Protein AF-A0A9E6CQQ3-F1 (afdb_monomer_lite)

Sequence (70 aa):
MQILTTEEIKQDIEGFQARIDAARKKLAMLPGGRLAYPEHKKREMHRRQLESEIEHVHKLIGYATEALQP

Structure (mmCIF, N/CA/C/O backbone):
data_AF-A0A9E6CQQ3-F1
#
_entry.id   AF-A0A9E6CQQ3-F1
#
loop_
_atom_site.group_PDB
_atom_site.id
_atom_site.type_symbol
_atom_site.label_atom_id
_atom_site.label_alt_id
_atom_site.label_comp_id
_atom_site.label_asym_id
_atom_site.label_entity_id
_atom_site.label_seq_id
_atom_site.pdbx_PDB_ins_code
_atom_site.Cartn_x
_atom_site.Cartn_y
_atom_site.Cartn_z
_atom_site.occupancy
_atom_site.B_iso_or_equiv
_atom_site.auth_seq_id
_atom_site.auth_comp_id
_atom_site.auth_asym_id
_atom_site.auth_atom_id
_atom_site.pdbx_PDB_model_num
ATOM 1 N N . MET A 1 1 ? -6.910 19.267 23.281 1.00 44.91 1 MET A N 1
ATOM 2 C CA . MET A 1 1 ? -6.686 17.917 22.728 1.00 44.91 1 MET A CA 1
ATOM 3 C C . MET A 1 1 ? -8.019 17.434 22.190 1.00 44.91 1 MET A C 1
ATOM 5 O O . MET A 1 1 ? -8.930 17.267 22.988 1.00 44.91 1 MET A O 1
ATOM 9 N N . GLN A 1 2 ? -8.178 17.332 20.868 1.00 54.56 2 GLN A N 1
ATOM 10 C CA . GLN A 1 2 ? -9.333 16.633 20.299 1.00 54.56 2 GLN A CA 1
ATOM 11 C C . GLN A 1 2 ? -9.105 15.143 20.542 1.00 54.56 2 GLN A C 1
ATOM 13 O O . GLN A 1 2 ? -8.084 14.601 20.126 1.00 54.56 2 GLN A O 1
ATOM 18 N N . ILE A 1 3 ? -9.995 14.523 21.310 1.00 65.31 3 ILE A N 1
ATOM 19 C CA . ILE A 1 3 ? -10.015 13.073 21.476 1.00 65.31 3 ILE A CA 1
ATOM 20 C C . ILE A 1 3 ? -10.646 12.546 20.193 1.00 65.31 3 ILE A C 1
ATOM 22 O O . ILE A 1 3 ? -11.821 12.815 19.956 1.00 65.31 3 ILE A O 1
ATOM 26 N N . LEU A 1 4 ? -9.854 11.874 19.356 1.00 70.19 4 LEU A N 1
ATOM 27 C CA . LEU A 1 4 ? -10.379 11.147 18.204 1.00 70.19 4 LEU A CA 1
ATOM 28 C C . LEU A 1 4 ? -11.393 10.127 18.715 1.00 70.19 4 LEU A C 1
ATOM 30 O O . LEU A 1 4 ? -11.096 9.320 19.600 1.00 70.19 4 LEU A O 1
ATOM 34 N N . THR A 1 5 ? -12.604 10.198 18.187 1.00 84.06 5 THR A N 1
ATOM 35 C CA . THR A 1 5 ? -13.651 9.236 18.495 1.00 84.06 5 THR A CA 1
ATOM 36 C C . THR A 1 5 ? -13.332 7.898 17.837 1.00 84.06 5 THR A C 1
ATOM 38 O O . THR A 1 5 ? -12.680 7.811 16.796 1.00 84.06 5 THR A O 1
ATOM 41 N N . THR A 1 6 ? -13.833 6.817 18.427 1.00 85.12 6 THR A N 1
ATOM 42 C CA . THR A 1 6 ? -13.738 5.466 17.857 1.00 85.12 6 THR A CA 1
ATOM 43 C C . THR A 1 6 ? -14.277 5.406 16.419 1.00 85.12 6 THR A C 1
ATOM 45 O O . THR A 1 6 ? -13.794 4.611 15.617 1.00 85.12 6 THR A O 1
ATOM 48 N N . GLU A 1 7 ? -15.275 6.229 16.081 1.00 86.50 7 GLU A N 1
ATOM 49 C CA . GLU A 1 7 ? -15.840 6.318 14.730 1.00 86.50 7 GLU A CA 1
ATOM 50 C C . GLU A 1 7 ? -14.870 6.960 13.733 1.00 86.50 7 GLU A C 1
ATOM 52 O O . GLU A 1 7 ? -14.695 6.421 12.642 1.00 86.50 7 GLU A O 1
ATOM 57 N N . GLU A 1 8 ? -14.180 8.036 14.119 1.00 88.69 8 GLU A N 1
ATOM 58 C CA . GLU A 1 8 ? -13.148 8.672 13.286 1.00 88.69 8 GLU A CA 1
ATOM 59 C C . GLU A 1 8 ? -11.989 7.710 13.007 1.00 88.69 8 GLU A C 1
ATOM 61 O O . GLU A 1 8 ? -11.582 7.545 11.859 1.00 88.69 8 GLU A O 1
ATOM 66 N N . ILE A 1 9 ? -11.526 6.977 14.025 1.00 86.81 9 ILE A N 1
ATOM 67 C CA . ILE A 1 9 ? -10.440 5.999 13.856 1.00 86.81 9 ILE A CA 1
ATOM 68 C C . ILE A 1 9 ? -10.859 4.866 12.902 1.00 86.81 9 ILE A C 1
ATOM 70 O O . ILE A 1 9 ? -10.058 4.400 12.090 1.00 86.81 9 ILE A O 1
ATOM 74 N N . LYS A 1 10 ? -12.123 4.424 12.950 1.00 89.50 10 LYS A N 1
ATOM 75 C CA . LYS A 1 10 ? -12.647 3.425 12.003 1.00 89.50 10 LYS A CA 1
ATOM 76 C C . LYS A 1 10 ? -12.715 3.965 10.574 1.00 89.50 10 LYS A C 1
ATOM 78 O O . LYS A 1 10 ? -12.320 3.251 9.654 1.00 89.50 10 LYS A O 1
ATOM 83 N N . GLN A 1 11 ? -13.168 5.205 10.389 1.00 91.88 11 GLN A N 1
ATOM 84 C CA . GLN A 1 11 ? -13.182 5.855 9.073 1.00 91.88 11 GLN A CA 1
ATOM 85 C C . GLN A 1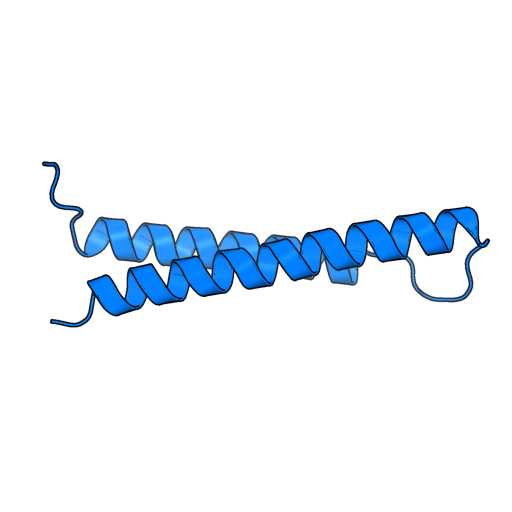 11 ? -11.769 5.994 8.496 1.00 91.88 11 GLN A C 1
ATOM 87 O O . GLN A 1 11 ? -11.560 5.733 7.310 1.00 91.88 11 GLN A O 1
ATOM 92 N N . ASP A 1 12 ? -10.785 6.323 9.333 1.00 91.06 12 ASP A N 1
ATOM 93 C CA . ASP A 1 12 ? -9.383 6.384 8.921 1.00 91.06 12 ASP A CA 1
ATOM 94 C C . ASP A 1 12 ? -8.866 5.015 8.464 1.00 91.06 12 ASP A C 1
ATOM 96 O O . ASP A 1 12 ? -8.238 4.916 7.408 1.00 91.06 12 ASP A O 1
ATOM 100 N N . ILE A 1 13 ? -9.177 3.939 9.199 1.00 92.25 13 ILE A N 1
ATOM 101 C CA . ILE A 1 13 ? -8.816 2.565 8.807 1.00 92.25 13 ILE A CA 1
ATOM 102 C C . ILE A 1 13 ? -9.425 2.204 7.446 1.00 92.25 13 ILE A C 1
ATOM 104 O O . ILE A 1 13 ? -8.720 1.667 6.588 1.00 92.25 13 ILE A O 1
ATOM 108 N N . GLU A 1 14 ? -10.700 2.521 7.211 1.00 94.19 14 GLU A N 1
ATOM 109 C CA . GLU A 1 14 ? -11.346 2.294 5.912 1.00 94.19 14 GLU A CA 1
ATOM 110 C C . GLU A 1 14 ? -10.670 3.099 4.791 1.00 94.19 14 GLU A C 1
ATOM 112 O O . GLU A 1 14 ? -10.377 2.559 3.717 1.00 94.19 14 GLU A O 1
ATOM 117 N N . GLY A 1 15 ? -10.343 4.368 5.047 1.00 94.31 15 GLY A N 1
ATOM 118 C CA . GLY A 1 15 ? -9.612 5.220 4.110 1.00 94.31 15 GLY A CA 1
ATOM 119 C C . GLY A 1 15 ? -8.221 4.671 3.780 1.00 94.31 15 GLY A C 1
ATOM 120 O O . GLY A 1 15 ? -7.813 4.632 2.614 1.00 94.31 15 GLY A O 1
ATOM 121 N N . PHE A 1 16 ? -7.493 4.183 4.782 1.00 94.25 16 PHE A N 1
ATOM 122 C CA . PHE A 1 16 ? -6.202 3.522 4.605 1.00 94.25 16 PHE A CA 1
ATOM 123 C C . PHE A 1 16 ? -6.325 2.228 3.799 1.00 94.25 16 PHE A C 1
ATOM 125 O O . PHE A 1 16 ? -5.521 1.992 2.891 1.00 94.25 16 PHE A O 1
ATOM 132 N N . GLN A 1 17 ? -7.357 1.424 4.048 1.00 94.00 17 GLN A N 1
ATOM 133 C CA . GLN A 1 17 ? -7.608 0.206 3.283 1.00 94.00 17 GLN A CA 1
ATOM 134 C C . GLN A 1 17 ? -7.867 0.519 1.801 1.00 94.00 17 GLN A C 1
ATOM 136 O O . GLN A 1 17 ? -7.257 -0.097 0.923 1.00 94.00 17 GLN A O 1
ATOM 141 N N . ALA A 1 18 ? -8.666 1.549 1.508 1.00 95.56 18 ALA A N 1
ATOM 142 C CA . ALA A 1 18 ? -8.908 2.003 0.139 1.00 95.56 18 ALA A CA 1
ATOM 143 C C . ALA A 1 18 ? -7.619 2.469 -0.566 1.00 95.56 18 ALA A C 1
ATOM 145 O O . ALA A 1 18 ? -7.425 2.206 -1.759 1.00 95.56 18 ALA A O 1
ATOM 146 N N . ARG A 1 19 ? -6.698 3.122 0.159 1.00 94.25 19 ARG A N 1
ATOM 147 C CA . ARG A 1 19 ? -5.380 3.513 -0.374 1.00 94.25 19 ARG A CA 1
ATOM 148 C C . ARG A 1 19 ? -4.516 2.303 -0.722 1.00 94.25 19 ARG A C 1
ATOM 150 O O . ARG A 1 19 ? -3.915 2.290 -1.799 1.00 94.25 19 ARG A O 1
ATOM 157 N N . ILE A 1 20 ? -4.487 1.283 0.137 1.00 95.06 20 ILE A N 1
ATOM 158 C CA . ILE A 1 20 ? -3.785 0.019 -0.140 1.00 95.06 20 ILE A CA 1
ATOM 159 C C . ILE A 1 20 ? -4.349 -0.631 -1.403 1.00 95.06 20 ILE A C 1
ATOM 161 O O . ILE A 1 20 ? -3.587 -1.026 -2.288 1.00 95.06 20 ILE A O 1
ATOM 165 N N . ASP A 1 21 ? -5.672 -0.699 -1.534 1.00 96.19 21 ASP A N 1
ATOM 166 C CA . ASP A 1 21 ? -6.312 -1.307 -2.702 1.00 96.19 21 ASP A CA 1
ATOM 167 C C . ASP A 1 21 ? -6.007 -0.535 -3.990 1.00 96.19 21 ASP A C 1
ATOM 169 O O . ASP A 1 21 ? -5.740 -1.136 -5.035 1.00 96.19 21 ASP A O 1
ATOM 173 N N . ALA A 1 22 ? -5.966 0.797 -3.928 1.00 95.69 22 ALA A N 1
ATOM 174 C CA . ALA A 1 22 ? -5.560 1.627 -5.056 1.00 95.69 22 ALA A CA 1
ATOM 175 C C . ALA A 1 22 ? -4.091 1.3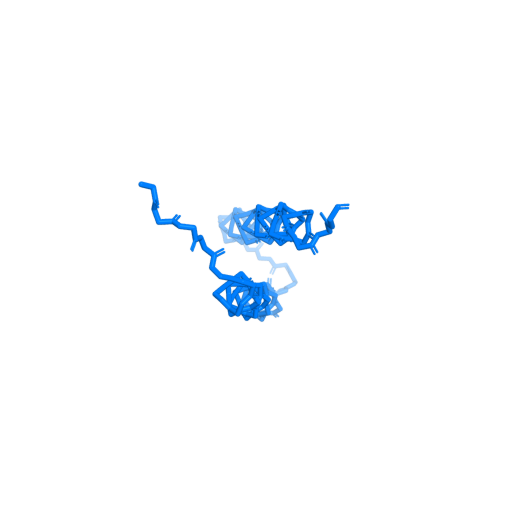83 -5.452 1.00 95.69 22 ALA A C 1
ATOM 177 O O . ALA A 1 22 ? -3.788 1.250 -6.641 1.00 95.69 22 ALA A O 1
ATOM 178 N N . ALA A 1 23 ? -3.180 1.280 -4.481 1.00 94.44 23 ALA A N 1
ATOM 179 C CA . ALA A 1 23 ? -1.771 0.980 -4.733 1.00 94.44 23 ALA A CA 1
ATOM 180 C C . ALA A 1 23 ? -1.578 -0.428 -5.324 1.00 94.44 23 ALA A C 1
ATOM 182 O O . ALA A 1 23 ? -0.834 -0.596 -6.292 1.00 94.44 23 ALA A O 1
ATOM 183 N N . ARG A 1 24 ? -2.320 -1.429 -4.831 1.00 94.94 24 ARG A N 1
ATOM 184 C CA . ARG A 1 24 ? -2.336 -2.796 -5.386 1.00 94.94 24 ARG A CA 1
ATOM 185 C C . ARG A 1 24 ? -2.845 -2.830 -6.825 1.00 94.94 24 ARG A C 1
ATOM 187 O O . ARG A 1 24 ? -2.243 -3.493 -7.666 1.00 94.94 24 ARG A O 1
ATOM 194 N N . LYS A 1 25 ? -3.903 -2.075 -7.142 1.00 96.56 25 LYS A N 1
ATOM 195 C CA . LYS A 1 25 ? -4.387 -1.927 -8.526 1.00 96.56 25 LYS A CA 1
ATOM 196 C C . LYS A 1 25 ? -3.314 -1.325 -9.432 1.00 96.56 25 LYS A C 1
ATOM 198 O O . LYS A 1 25 ? -3.078 -1.850 -10.515 1.00 96.56 25 LYS A O 1
ATOM 203 N N . LYS A 1 26 ? -2.615 -0.277 -8.980 1.00 94.88 26 LYS A N 1
ATOM 204 C CA . LYS A 1 26 ? -1.498 0.324 -9.733 1.00 94.88 26 LYS A CA 1
ATOM 205 C C . LYS A 1 26 ? -0.350 -0.666 -9.950 1.00 94.88 26 LYS A C 1
ATOM 207 O O . LYS A 1 26 ? 0.187 -0.711 -11.051 1.00 94.88 26 LYS A O 1
ATOM 212 N N . LEU A 1 27 ? -0.008 -1.478 -8.945 1.00 93.56 27 LEU A N 1
ATOM 213 C CA . LEU A 1 27 ? 0.996 -2.542 -9.073 1.00 93.56 27 LEU A CA 1
ATOM 214 C C . LEU A 1 27 ? 0.603 -3.569 -10.139 1.00 93.56 27 LEU A C 1
ATOM 216 O O . LEU A 1 27 ? 1.428 -3.918 -10.978 1.00 93.56 27 LEU A O 1
ATOM 220 N N . ALA A 1 28 ? -0.658 -4.007 -10.141 1.00 93.69 28 ALA A N 1
ATOM 221 C CA . ALA A 1 28 ? -1.173 -4.955 -11.128 1.00 93.69 28 ALA A CA 1
ATOM 222 C C . ALA A 1 28 ? -1.187 -4.391 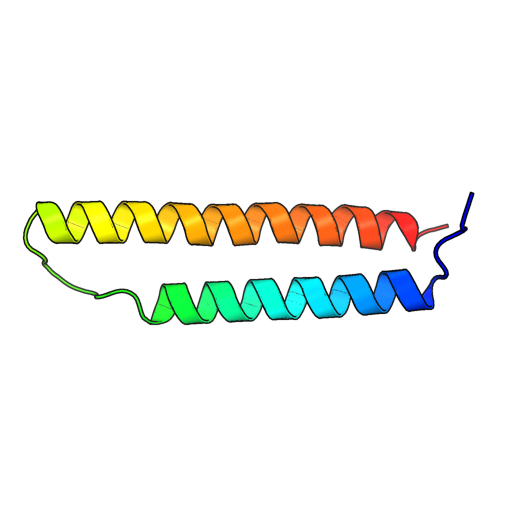-12.562 1.00 93.69 28 ALA A C 1
ATOM 224 O O . ALA A 1 28 ? -1.116 -5.153 -13.521 1.00 93.69 28 ALA A O 1
ATOM 225 N N . MET A 1 29 ? -1.254 -3.064 -12.713 1.00 94.56 29 MET A N 1
ATOM 226 C CA . MET A 1 29 ? -1.201 -2.375 -14.008 1.00 94.56 29 MET A CA 1
ATOM 227 C C . MET A 1 29 ? 0.225 -2.137 -14.526 1.00 94.56 29 MET A C 1
ATOM 229 O O . MET A 1 29 ? 0.386 -1.649 -15.646 1.00 94.56 29 MET A O 1
ATOM 233 N N . LEU A 1 30 ? 1.270 -2.439 -13.744 1.00 92.25 30 LEU A N 1
ATOM 234 C CA . LEU A 1 30 ? 2.644 -2.248 -14.205 1.00 92.25 30 LEU A CA 1
ATOM 235 C C . LEU A 1 30 ? 2.970 -3.189 -15.379 1.00 92.25 30 LEU A C 1
ATOM 237 O O . LEU A 1 30 ? 2.573 -4.355 -15.371 1.00 92.25 30 LEU A O 1
ATOM 241 N N . PRO A 1 31 ? 3.740 -2.718 -16.378 1.00 90.31 31 PRO A N 1
ATOM 242 C CA . PRO A 1 31 ? 4.051 -3.511 -17.560 1.00 90.31 31 PRO A CA 1
ATOM 243 C C . PRO A 1 31 ? 4.859 -4.768 -17.204 1.00 90.31 31 PRO A C 1
ATOM 245 O O . PRO A 1 31 ? 5.979 -4.700 -16.679 1.00 90.31 31 PRO A O 1
ATOM 248 N N . GLY A 1 32 ? 4.284 -5.928 -17.517 1.00 87.62 32 GLY A N 1
ATOM 249 C CA . GLY A 1 32 ? 4.943 -7.226 -17.406 1.00 87.62 32 GLY A CA 1
ATOM 250 C C . GLY A 1 32 ? 5.929 -7.495 -18.548 1.00 87.62 32 GLY A C 1
ATOM 251 O O . GLY A 1 32 ? 5.995 -6.766 -19.534 1.00 87.62 32 GLY A O 1
ATOM 252 N N . GLY A 1 33 ? 6.695 -8.580 -18.420 1.00 90.62 33 GLY A N 1
ATOM 253 C CA . GLY A 1 33 ? 7.582 -9.061 -19.483 1.00 90.62 33 GLY A CA 1
ATOM 254 C C . GLY A 1 33 ? 8.931 -8.340 -19.586 1.00 90.62 33 GLY A C 1
ATOM 255 O O . GLY A 1 33 ? 9.373 -7.639 -18.666 1.00 90.62 33 GLY A O 1
ATOM 256 N N . ARG A 1 34 ? 9.624 -8.590 -20.707 1.00 90.88 34 ARG A N 1
ATOM 257 C CA . ARG A 1 34 ? 10.920 -7.976 -21.025 1.00 90.88 34 ARG A CA 1
ATOM 258 C C . ARG A 1 34 ? 10.701 -6.554 -21.528 1.00 90.88 34 ARG A C 1
ATOM 260 O O . ARG A 1 34 ? 10.004 -6.344 -22.510 1.00 90.88 34 ARG A O 1
ATOM 267 N N . LEU A 1 35 ? 11.354 -5.611 -20.864 1.00 93.06 35 LEU A N 1
ATOM 268 C CA . LEU A 1 35 ? 11.385 -4.197 -21.221 1.00 93.06 35 LEU A CA 1
ATOM 269 C C . LEU A 1 35 ? 12.827 -3.797 -21.526 1.00 93.06 35 LEU A C 1
ATOM 271 O O . LEU A 1 35 ? 13.764 -4.437 -21.033 1.00 93.06 35 LEU A O 1
ATOM 275 N N . ALA A 1 36 ?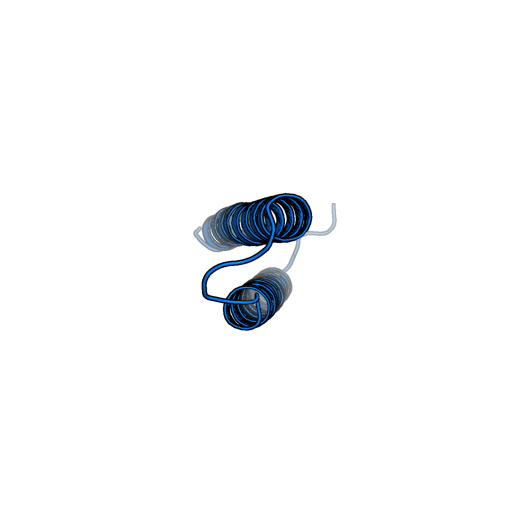 13.020 -2.714 -22.278 1.00 94.94 36 ALA A N 1
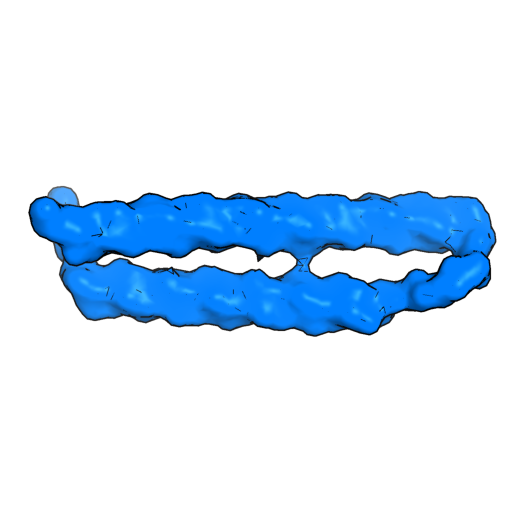ATOM 276 C CA . ALA A 1 36 ? 14.339 -2.107 -22.379 1.00 94.94 36 ALA A CA 1
ATOM 277 C C . ALA A 1 36 ? 14.815 -1.684 -20.978 1.00 94.94 36 ALA A C 1
ATOM 279 O O . ALA A 1 36 ? 14.018 -1.251 -20.143 1.00 94.94 36 ALA A O 1
ATOM 280 N N . TYR A 1 37 ? 16.120 -1.779 -20.712 1.00 93.75 37 TYR A N 1
ATOM 281 C CA . TYR A 1 37 ? 16.696 -1.440 -19.405 1.00 93.75 37 TYR A CA 1
ATOM 282 C C . TYR A 1 37 ? 16.194 -0.114 -18.783 1.00 93.75 37 TYR A C 1
ATOM 284 O O . TYR A 1 37 ? 15.851 -0.127 -17.596 1.00 93.75 37 TYR A O 1
ATOM 292 N N . PRO A 1 38 ? 16.083 1.019 -19.514 1.00 94.31 38 PRO A N 1
ATOM 293 C CA . PRO A 1 38 ? 15.562 2.254 -18.922 1.00 94.31 38 PRO A CA 1
ATOM 294 C C . PRO A 1 38 ? 14.102 2.135 -18.457 1.00 94.31 38 PRO A C 1
ATOM 296 O O . PRO A 1 38 ? 13.753 2.647 -17.393 1.00 94.31 38 PRO A O 1
ATOM 299 N N . GLU A 1 39 ? 13.251 1.443 -19.211 1.00 93.69 39 GLU A N 1
ATOM 300 C CA . GLU A 1 39 ? 11.841 1.225 -18.868 1.00 93.69 39 GLU A CA 1
ATOM 301 C C . GLU A 1 39 ? 11.693 0.221 -17.726 1.00 93.69 39 GLU A C 1
ATOM 303 O O . GLU A 1 39 ? 10.924 0.450 -16.793 1.00 93.69 39 GLU A O 1
ATOM 308 N N . HIS A 1 40 ? 12.506 -0.837 -17.739 1.00 95.12 40 HIS A N 1
ATOM 309 C CA . HIS A 1 40 ? 12.621 -1.781 -16.634 1.00 95.12 40 HIS A CA 1
ATOM 310 C C . HIS A 1 40 ? 12.987 -1.060 -15.331 1.00 95.12 40 HIS A C 1
ATOM 312 O O . HIS A 1 40 ? 12.314 -1.230 -14.319 1.00 95.12 40 HIS A O 1
ATOM 318 N N . LYS A 1 41 ? 14.013 -0.199 -15.348 1.00 95.38 41 LYS A N 1
ATOM 319 C CA . LYS A 1 41 ? 14.440 0.557 -14.160 1.00 95.38 41 LYS A CA 1
ATOM 320 C C . LYS A 1 41 ? 13.338 1.486 -13.641 1.00 95.38 41 LYS A C 1
ATOM 322 O O . LYS A 1 41 ? 13.128 1.550 -12.431 1.00 95.38 41 LYS A O 1
ATOM 327 N N . LYS A 1 42 ? 12.615 2.176 -14.532 1.00 94.62 42 LYS A N 1
ATOM 328 C CA . LYS A 1 42 ? 11.460 3.014 -14.159 1.00 94.62 42 LYS A CA 1
ATOM 329 C C . LYS A 1 42 ? 10.346 2.186 -13.517 1.00 94.62 42 LYS A C 1
ATOM 331 O O . LYS A 1 42 ? 9.839 2.573 -12.467 1.00 94.62 42 LYS A O 1
ATOM 336 N N . ARG A 1 43 ? 10.011 1.029 -14.099 1.00 94.62 43 ARG A N 1
ATOM 337 C CA . ARG A 1 43 ? 9.027 0.096 -13.534 1.00 94.62 43 ARG A CA 1
ATOM 338 C C . ARG A 1 43 ? 9.433 -0.370 -12.140 1.00 94.62 43 ARG A C 1
ATOM 340 O O . ARG A 1 43 ? 8.616 -0.318 -11.232 1.00 94.62 43 ARG A O 1
ATOM 347 N N . GLU A 1 44 ? 10.681 -0.798 -11.962 1.00 95.94 44 GLU A N 1
ATOM 348 C CA . GLU A 1 44 ? 11.188 -1.264 -10.666 1.00 95.94 44 GLU A CA 1
ATOM 349 C C . GLU A 1 44 ? 11.130 -0.175 -9.595 1.00 95.94 44 GLU A C 1
ATOM 351 O O . GLU A 1 44 ? 10.765 -0.444 -8.453 1.00 95.94 44 GLU A O 1
ATOM 356 N N . MET A 1 45 ? 11.443 1.066 -9.964 1.00 96.38 45 MET A N 1
ATOM 357 C CA . MET A 1 45 ? 11.327 2.208 -9.063 1.00 96.38 45 MET A CA 1
ATOM 358 C C . MET A 1 45 ? 9.869 2.461 -8.655 1.00 96.38 45 MET A C 1
ATOM 360 O O . MET A 1 45 ? 9.592 2.566 -7.464 1.00 96.38 45 MET A O 1
ATOM 364 N N . HIS A 1 46 ? 8.936 2.504 -9.613 1.00 95.00 46 HIS A N 1
ATOM 365 C CA . HIS A 1 46 ? 7.508 2.663 -9.312 1.00 95.00 46 HIS A CA 1
ATOM 366 C C . HIS A 1 46 ? 6.959 1.508 -8.473 1.00 95.00 46 HIS A C 1
ATOM 368 O O . HIS A 1 46 ? 6.193 1.740 -7.542 1.00 95.00 46 HIS A O 1
ATOM 374 N N . ARG A 1 47 ? 7.380 0.271 -8.759 1.00 96.12 47 ARG A N 1
ATOM 375 C CA . ARG A 1 47 ? 7.012 -0.905 -7.967 1.00 96.12 47 ARG A CA 1
ATOM 376 C C . ARG A 1 47 ? 7.416 -0.728 -6.506 1.00 96.12 47 ARG A C 1
ATOM 378 O O . ARG A 1 47 ? 6.557 -0.807 -5.638 1.00 96.12 47 ARG A O 1
ATOM 385 N N . ARG A 1 48 ? 8.685 -0.392 -6.249 1.00 96.75 48 ARG A N 1
ATOM 386 C CA . ARG A 1 48 ? 9.194 -0.165 -4.886 1.00 96.75 48 ARG A CA 1
ATOM 387 C C . ARG A 1 48 ? 8.473 0.970 -4.167 1.00 96.75 48 ARG A C 1
ATOM 389 O O . ARG A 1 48 ? 8.227 0.867 -2.973 1.00 96.75 48 ARG A O 1
ATOM 396 N N . GLN A 1 49 ? 8.135 2.047 -4.876 1.00 96.25 49 GLN A N 1
ATOM 397 C CA . GLN A 1 49 ? 7.376 3.160 -4.297 1.00 96.25 49 GLN A CA 1
ATOM 398 C C . GLN A 1 49 ? 5.979 2.720 -3.850 1.00 96.25 49 GLN A C 1
ATOM 400 O O . GLN A 1 49 ? 5.578 3.027 -2.733 1.00 96.25 49 GLN A O 1
ATOM 405 N N . LEU A 1 50 ? 5.265 1.966 -4.689 1.00 94.94 50 LEU A N 1
ATOM 406 C CA . LEU A 1 50 ? 3.933 1.454 -4.359 1.00 94.94 50 LEU A CA 1
ATOM 407 C C . LEU A 1 50 ? 3.978 0.410 -3.234 1.00 94.94 50 LEU A C 1
ATOM 409 O O . LEU A 1 50 ? 3.139 0.444 -2.340 1.00 94.94 50 LEU A O 1
ATOM 413 N N . GLU A 1 51 ? 4.963 -0.491 -3.245 1.00 96.56 51 GLU A N 1
ATOM 414 C CA . GLU A 1 51 ? 5.185 -1.463 -2.163 1.00 96.56 51 GLU A CA 1
ATOM 415 C C . GLU A 1 51 ? 5.488 -0.757 -0.833 1.00 96.56 51 GLU A C 1
ATOM 417 O O . GLU A 1 51 ? 4.905 -1.101 0.195 1.00 96.56 51 GLU A O 1
ATOM 422 N N . SER A 1 52 ? 6.330 0.280 -0.858 1.00 96.44 52 SER A N 1
ATOM 423 C CA . SER A 1 52 ? 6.643 1.090 0.322 1.00 96.44 52 SER A CA 1
ATOM 424 C C . SER A 1 52 ? 5.433 1.876 0.832 1.00 96.44 52 SER A C 1
ATOM 426 O O . SER A 1 52 ? 5.241 1.962 2.044 1.00 96.44 52 SER A O 1
ATOM 428 N N . GLU A 1 53 ? 4.590 2.411 -0.060 1.00 94.44 53 GLU A N 1
ATOM 429 C CA . GLU A 1 53 ? 3.332 3.055 0.335 1.00 94.44 53 GLU A CA 1
ATOM 430 C C . GLU A 1 53 ? 2.402 2.054 1.030 1.00 94.44 53 GLU A C 1
ATOM 432 O O . GLU A 1 53 ? 1.871 2.358 2.096 1.00 94.44 53 GLU A O 1
ATOM 437 N N . ILE A 1 54 ? 2.244 0.848 0.478 1.00 95.56 54 ILE A N 1
ATOM 438 C CA . ILE A 1 54 ? 1.418 -0.208 1.082 1.00 95.56 54 ILE A CA 1
ATOM 439 C C . ILE A 1 54 ? 1.932 -0.571 2.477 1.00 95.56 54 ILE A C 1
ATOM 441 O O . ILE A 1 54 ? 1.139 -0.649 3.414 1.00 95.56 54 ILE A O 1
ATOM 445 N N . GLU A 1 55 ? 3.243 -0.764 2.640 1.00 96.56 55 GLU A N 1
ATOM 446 C CA . GLU A 1 55 ? 3.839 -1.071 3.945 1.00 96.56 55 GLU A CA 1
ATOM 447 C C . GLU A 1 55 ? 3.608 0.063 4.950 1.00 96.56 55 GLU A C 1
ATOM 449 O O . GLU A 1 55 ? 3.216 -0.179 6.093 1.00 96.56 55 GLU A O 1
ATOM 454 N N . HIS A 1 56 ? 3.819 1.310 4.527 1.00 95.88 56 HIS A N 1
ATOM 455 C CA . HIS A 1 56 ? 3.605 2.474 5.377 1.00 95.88 56 HIS A CA 1
ATOM 456 C C . HIS A 1 56 ? 2.147 2.577 5.836 1.00 95.88 56 HIS A C 1
ATOM 458 O O . HIS A 1 56 ? 1.888 2.738 7.027 1.00 95.88 56 HIS A O 1
ATOM 464 N N . VAL A 1 57 ? 1.193 2.423 4.916 1.00 94.19 57 VAL A N 1
ATOM 465 C CA . VAL A 1 57 ? -0.237 2.485 5.237 1.00 94.19 57 VAL A CA 1
ATOM 466 C C . VAL A 1 57 ? -0.658 1.316 6.133 1.00 94.19 57 VAL A C 1
ATOM 468 O O . VAL A 1 57 ? -1.417 1.526 7.075 1.00 94.19 57 VAL A O 1
ATOM 471 N N . HIS A 1 58 ? -0.110 0.112 5.941 1.00 95.31 58 HIS A N 1
ATOM 472 C CA . HIS A 1 58 ? -0.341 -1.007 6.862 1.00 95.31 58 HIS A CA 1
ATOM 473 C C . HIS A 1 58 ? 0.098 -0.693 8.299 1.00 95.31 58 HIS A C 1
ATOM 475 O O . HIS A 1 58 ? -0.616 -1.048 9.236 1.00 95.31 58 HIS A O 1
ATOM 481 N N . LYS A 1 59 ? 1.229 0.001 8.491 1.00 95.50 59 LYS A N 1
ATOM 482 C CA . LYS A 1 59 ? 1.668 0.437 9.830 1.00 95.50 59 LYS A CA 1
ATOM 483 C C . LYS A 1 59 ? 0.683 1.426 10.455 1.00 95.50 59 LYS A C 1
ATOM 485 O O . LYS A 1 59 ? 0.369 1.290 11.631 1.00 95.50 59 LYS A O 1
ATOM 490 N N . LEU A 1 60 ? 0.154 2.368 9.669 1.00 93.12 60 LEU A N 1
ATOM 491 C CA . LEU A 1 60 ? -0.864 3.318 10.139 1.00 93.12 60 LEU A CA 1
ATOM 492 C C . LEU A 1 60 ? -2.149 2.613 10.584 1.00 93.12 60 LEU A C 1
ATOM 494 O O . LEU A 1 60 ? -2.690 2.950 11.633 1.00 93.12 60 LEU A O 1
ATOM 498 N N . ILE A 1 61 ? -2.597 1.601 9.835 1.00 92.06 61 ILE A N 1
ATOM 499 C CA . ILE A 1 61 ? -3.731 0.758 10.242 1.00 92.06 61 ILE A CA 1
ATOM 500 C C . ILE A 1 61 ? -3.421 0.034 11.554 1.00 92.06 61 ILE A C 1
ATOM 502 O O . ILE A 1 61 ? -4.290 -0.042 12.417 1.00 92.06 61 ILE A O 1
ATOM 506 N N . GLY A 1 62 ? -2.193 -0.466 11.724 1.00 92.00 62 GLY A N 1
ATOM 507 C CA . GLY A 1 62 ? -1.732 -1.066 12.978 1.00 92.00 62 GLY A CA 1
ATOM 508 C C . GLY A 1 62 ? -1.899 -0.115 14.162 1.00 92.00 62 GLY A C 1
ATOM 509 O O . GLY A 1 62 ? -2.612 -0.446 15.103 1.00 92.00 62 GLY A O 1
ATOM 510 N N . TYR A 1 63 ? -1.354 1.100 14.066 1.00 91.56 63 TYR A N 1
ATOM 511 C CA . TYR A 1 63 ? -1.480 2.114 15.122 1.00 91.56 63 TYR A CA 1
ATOM 512 C C . TYR A 1 63 ? -2.933 2.513 15.397 1.00 91.56 63 TYR A C 1
ATOM 514 O O . TYR A 1 63 ? -3.334 2.643 16.551 1.00 91.56 63 TYR A O 1
ATOM 522 N N . ALA A 1 64 ? -3.740 2.681 14.348 1.00 88.69 64 ALA A N 1
ATOM 523 C CA . ALA A 1 64 ? -5.161 2.981 14.487 1.00 88.69 64 ALA A CA 1
ATOM 524 C C . ALA A 1 64 ? -5.920 1.833 15.175 1.00 88.69 64 ALA A C 1
ATOM 526 O O . ALA A 1 64 ? -6.789 2.069 16.007 1.00 88.69 64 ALA A O 1
ATOM 527 N N . THR A 1 65 ? -5.564 0.584 14.872 1.00 89.75 65 THR A N 1
ATOM 528 C CA . THR A 1 65 ? -6.171 -0.602 15.490 1.00 89.75 65 THR A CA 1
ATOM 529 C C . THR A 1 65 ? -5.758 -0.743 16.953 1.00 89.75 65 THR A C 1
ATOM 531 O O . THR A 1 65 ? -6.605 -1.044 17.787 1.00 89.75 65 THR A O 1
ATOM 534 N N . GLU A 1 66 ? -4.490 -0.489 17.283 1.00 90.69 66 GLU A N 1
ATOM 535 C CA . GLU A 1 66 ? -3.999 -0.458 18.668 1.00 90.69 66 GLU A CA 1
ATOM 536 C C . GLU A 1 66 ? -4.730 0.610 19.491 1.00 90.69 66 GLU A C 1
ATOM 538 O O . GLU A 1 66 ? -5.145 0.334 20.610 1.00 90.69 66 GLU A O 1
ATOM 543 N N . ALA A 1 67 ? -4.991 1.789 18.918 1.00 86.62 67 ALA A N 1
ATOM 544 C CA . ALA A 1 67 ? -5.755 2.850 19.581 1.00 86.62 67 ALA A CA 1
ATOM 545 C C . ALA A 1 67 ? -7.232 2.488 19.848 1.00 86.62 67 ALA A C 1
ATOM 547 O O . ALA A 1 67 ? -7.881 3.125 20.676 1.00 86.62 67 ALA A O 1
ATOM 548 N N . LEU A 1 68 ? -7.774 1.484 19.149 1.00 84.44 68 LEU A N 1
ATOM 549 C CA . LEU A 1 68 ? -9.125 0.958 19.372 1.00 84.44 68 LEU A CA 1
ATOM 550 C C . LEU A 1 68 ? -9.174 -0.151 20.432 1.00 84.44 68 LEU A C 1
ATOM 552 O O . LEU A 1 68 ? -10.273 -0.532 20.844 1.00 84.44 68 LEU A O 1
ATOM 556 N N . GLN A 1 69 ? -8.027 -0.694 20.846 1.00 81.50 69 GLN A N 1
ATOM 557 C CA . GLN A 1 69 ? -7.951 -1.720 21.882 1.00 81.50 69 GLN A CA 1
ATOM 558 C C . GLN A 1 69 ? -7.776 -1.044 23.260 1.00 81.50 69 GLN A C 1
ATOM 560 O O . GLN A 1 69 ? -6.847 -0.255 23.418 1.00 81.50 69 GLN A O 1
ATOM 565 N N . PRO A 1 70 ? -8.689 -1.283 24.225 1.00 59.97 70 PRO A N 1
ATOM 566 C CA . PRO A 1 70 ? -8.667 -0.653 25.549 1.00 59.97 70 PRO A CA 1
ATOM 567 C C . PRO A 1 70 ? -7.572 -1.189 26.481 1.00 59.97 70 PRO A C 1
ATOM 569 O O . PRO A 1 70 ? -7.198 -2.378 26.347 1.00 59.97 70 PRO A O 1
#

pLDDT: mean 90.43, std 9.64, range [44.91, 9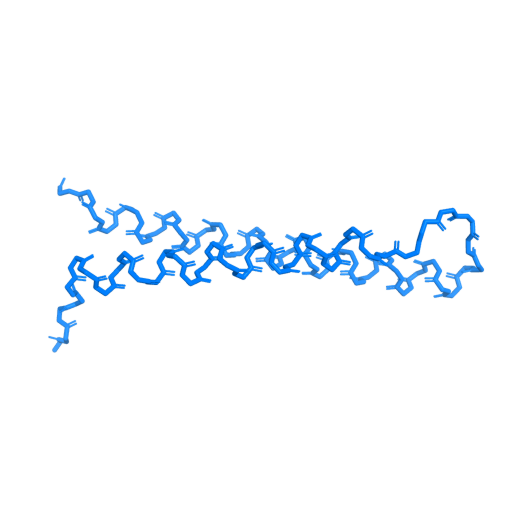6.75]

Secondary structure (DSSP, 8-state):
-----HHHHHHHHHHHHHHHHHHHHHHHTSPPS---HHHHHHHHHHHHHHHHHHHHHHHHHHHHHHHT--

Radius of gyration: 16.52 Å; chains: 1; bounding box: 32×27×48 Å

Foldseek 3Di:
DPDQDLVNLVVLLVVLVVLLVVLVVVLVPQDDDDDPPVSVVVSVVSNVVSVVSNVVSVVSNVVSVVVNPD